Protein AF-A0A959NEP9-F1 (afdb_monomer_lite)

Sequence (77 aa):
MKYYFSSSNGKGHGIHSPFVFEFITNILNDKVKKKEYAIVASLRRQLQQDHSVITVDDFGAGSGITKTNQRSIASIA

pLDDT: mean 79.22, std 16.09, range [39.06, 97.19]

Foldseek 3Di:
DPCPPDPPCLVPPPDPDPVVSCCSVPPVPDPDDDPVVVVVVVVLVVQLVFQDKDQADDPDPDDVPDPGSIDGSNVVD

Secondary structure (DSSP, 8-state):
--SSS--TTTT-TT---HHHHHHIIIIIS-----HHHHHHHHHHHHHHT---EEE----SS--TT-SSSEEEHHHH-

Structure (mmCIF, N/CA/C/O backbone):
data_AF-A0A959NEP9-F1
#
_entry.id   AF-A0A959NEP9-F1
#
loop_
_atom_site.group_PDB
_atom_site.id
_atom_site.type_symbol
_atom_site.label_atom_id
_atom_site.label_alt_id
_atom_site.label_comp_id
_atom_site.label_asym_id
_atom_site.label_entity_id
_atom_site.label_seq_id
_atom_site.pdbx_PDB_ins_code
_atom_site.Cartn_x
_atom_site.Cartn_y
_atom_site.Cartn_z
_atom_site.occupancy
_atom_site.B_iso_or_equiv
_atom_site.auth_seq_id
_atom_site.auth_comp_id
_atom_site.auth_asym_id
_atom_site.auth_atom_id
_atom_site.pdbx_PDB_model_num
ATOM 1 N N . MET A 1 1 ? -6.380 19.061 -23.469 1.00 44.19 1 MET A N 1
ATOM 2 C CA . MET A 1 1 ? -6.516 17.917 -22.536 1.00 44.19 1 MET A CA 1
ATOM 3 C C . MET A 1 1 ? -5.511 16.798 -22.855 1.00 44.19 1 MET A C 1
ATOM 5 O O . MET A 1 1 ? -5.916 15.692 -23.174 1.00 44.19 1 MET A O 1
ATOM 9 N N . LYS A 1 2 ? -4.194 17.061 -22.834 1.00 40.72 2 LYS A N 1
ATOM 10 C CA . LYS A 1 2 ? -3.166 16.040 -23.166 1.00 40.72 2 LYS A CA 1
ATOM 11 C C . LYS A 1 2 ? -2.014 15.965 -22.148 1.00 40.72 2 LYS A C 1
ATOM 13 O O . LYS A 1 2 ? -1.204 15.057 -22.218 1.00 40.72 2 LYS A O 1
ATOM 18 N N . TYR A 1 3 ? -1.992 16.877 -21.172 1.00 39.06 3 TYR A N 1
ATOM 19 C CA . TYR A 1 3 ? -0.940 16.984 -20.152 1.00 39.06 3 TYR A CA 1
ATOM 20 C C . TYR A 1 3 ? -1.237 16.230 -18.847 1.00 39.06 3 TYR A C 1
ATOM 22 O O . TYR A 1 3 ? -0.317 15.987 -18.080 1.00 39.06 3 TYR A O 1
ATOM 30 N N . TYR A 1 4 ? -2.487 15.823 -18.597 1.00 47.06 4 TYR A N 1
ATOM 31 C CA . TYR A 1 4 ? -2.846 15.117 -17.358 1.00 47.06 4 TYR A CA 1
ATOM 32 C C . TYR A 1 4 ? -2.464 13.629 -17.357 1.00 47.06 4 TYR A C 1
ATOM 34 O O . TYR A 1 4 ? -2.354 13.036 -16.292 1.00 47.06 4 TYR A O 1
ATOM 42 N N . PHE A 1 5 ? -2.248 13.026 -18.531 1.00 49.38 5 PHE A N 1
ATOM 43 C CA . PHE A 1 5 ? -2.030 11.577 -18.659 1.00 49.38 5 PHE A CA 1
ATOM 44 C C . PHE A 1 5 ? -0.614 11.189 -19.101 1.00 49.38 5 PHE A C 1
ATOM 46 O O . PHE A 1 5 ? -0.266 10.013 -19.064 1.00 49.38 5 PHE A O 1
ATOM 53 N N . SER A 1 6 ? 0.222 12.153 -19.496 1.00 47.75 6 SER A N 1
ATOM 54 C CA . SER A 1 6 ? 1.631 11.903 -19.802 1.00 47.75 6 SER A CA 1
ATOM 55 C C . SER A 1 6 ? 2.490 13.046 -19.274 1.00 47.75 6 SER A C 1
ATOM 57 O O . SER A 1 6 ? 2.619 14.090 -19.917 1.00 47.75 6 SER A O 1
ATOM 59 N N . SER A 1 7 ? 3.087 12.855 -18.100 1.00 53.34 7 SER A N 1
ATOM 60 C CA . SER A 1 7 ? 4.137 13.749 -17.618 1.00 53.34 7 SER A CA 1
ATOM 61 C C . SER A 1 7 ? 5.337 13.661 -18.564 1.00 53.34 7 SER A C 1
ATOM 63 O O . SER A 1 7 ? 5.840 12.568 -18.828 1.00 53.34 7 SER A O 1
ATOM 65 N N . SER A 1 8 ? 5.836 14.810 -19.034 1.00 56.31 8 SER A N 1
ATOM 66 C CA . SER A 1 8 ? 7.038 14.918 -19.890 1.00 56.31 8 SER A CA 1
ATOM 67 C C . SER A 1 8 ? 8.290 14.265 -19.274 1.00 56.31 8 SER A C 1
ATOM 69 O O . SER A 1 8 ? 9.267 14.001 -19.969 1.00 56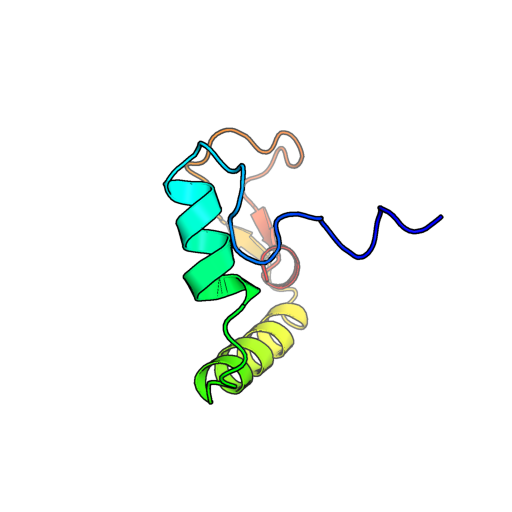.31 8 SER A O 1
ATOM 71 N N . ASN A 1 9 ? 8.242 13.961 -17.974 1.00 58.56 9 ASN A N 1
ATOM 72 C CA . ASN A 1 9 ? 9.362 13.506 -17.159 1.00 58.56 9 ASN A CA 1
ATOM 73 C C . ASN A 1 9 ? 9.229 12.036 -16.737 1.00 58.56 9 ASN A C 1
ATOM 75 O O . ASN A 1 9 ? 9.846 11.625 -15.761 1.00 58.56 9 ASN A O 1
ATOM 79 N N . GLY A 1 10 ? 8.444 11.215 -17.447 1.00 58.00 10 GLY A N 1
ATOM 80 C CA . GLY A 1 10 ? 8.317 9.779 -17.142 1.00 58.00 10 GLY A CA 1
ATOM 81 C C . GLY A 1 10 ? 9.655 9.019 -17.144 1.00 58.00 10 GLY A C 1
ATOM 82 O O . GLY A 1 10 ? 9.768 7.969 -16.531 1.00 58.00 10 GLY A O 1
ATOM 83 N N . LYS A 1 11 ? 10.698 9.577 -17.775 1.00 60.44 11 LYS A N 1
ATOM 84 C CA . LYS A 1 11 ? 12.087 9.081 -17.741 1.00 60.44 11 LYS A CA 1
ATOM 85 C C . LYS A 1 11 ? 12.980 9.804 -16.715 1.00 60.44 11 LYS A C 1
ATOM 87 O O . LYS A 1 11 ? 14.200 9.765 -16.834 1.00 60.44 11 LYS A O 1
ATOM 92 N N . GLY A 1 12 ? 12.400 10.552 -15.779 1.00 61.25 12 GLY A N 1
ATOM 93 C CA . GLY A 1 12 ? 13.126 11.268 -14.727 1.00 61.25 12 GLY A CA 1
ATOM 94 C C . GLY A 1 12 ? 13.778 12.601 -15.135 1.00 61.25 12 GLY A C 1
ATOM 95 O O . GLY A 1 12 ? 14.360 13.281 -14.296 1.00 61.25 12 GLY A O 1
ATOM 96 N N . HIS A 1 13 ? 13.705 13.006 -16.406 1.00 62.72 13 HIS A N 1
ATOM 97 C CA . HIS A 1 13 ? 14.372 14.223 -16.886 1.00 62.72 13 HIS A CA 1
ATOM 98 C C . HIS A 1 13 ? 13.722 15.469 -16.257 1.00 62.72 13 HIS A C 1
ATOM 100 O O . HIS A 1 13 ? 12.504 15.592 -16.279 1.00 62.72 13 HIS A O 1
ATOM 106 N N . GLY A 1 14 ? 14.511 16.374 -15.668 1.00 67.94 14 GLY A N 1
ATOM 107 C CA . GLY A 1 14 ? 14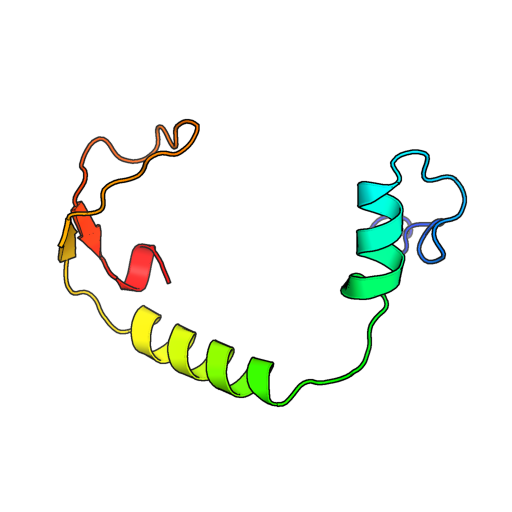.006 17.605 -15.036 1.00 67.94 14 GLY A CA 1
ATOM 108 C C . GLY A 1 14 ? 13.435 17.452 -13.616 1.00 67.94 14 GLY A C 1
ATOM 109 O O . GLY A 1 14 ? 12.844 18.398 -13.100 1.00 67.94 14 GLY A O 1
ATOM 110 N N . ILE A 1 15 ? 13.593 16.291 -12.967 1.00 76.69 15 ILE A N 1
ATOM 111 C CA . ILE A 1 15 ? 13.232 16.095 -11.553 1.00 76.69 15 ILE A CA 1
ATOM 112 C C . ILE A 1 15 ? 14.470 16.309 -10.682 1.00 76.69 15 ILE A C 1
ATOM 114 O O . ILE A 1 15 ? 15.441 15.567 -10.781 1.00 76.69 15 ILE A O 1
ATOM 118 N N . HIS A 1 16 ? 14.421 17.318 -9.812 1.00 79.62 16 HIS A N 1
ATOM 119 C CA . HIS A 1 16 ? 15.547 17.691 -8.947 1.00 79.62 16 HIS A CA 1
ATOM 120 C C . HIS A 1 16 ? 15.523 17.023 -7.568 1.00 79.62 16 HIS A C 1
ATOM 122 O O . HIS A 1 16 ? 16.518 17.083 -6.854 1.00 79.62 16 HIS A O 1
ATOM 128 N N . SER A 1 17 ? 14.410 16.390 -7.181 1.00 85.94 17 SER A N 1
ATOM 129 C CA . SER A 1 17 ? 14.336 15.603 -5.946 1.00 85.94 17 SER A CA 1
ATOM 130 C C . SER A 1 17 ? 14.827 14.178 -6.218 1.00 85.94 17 SER A C 1
ATOM 132 O O . SER A 1 17 ? 14.160 13.463 -6.974 1.00 85.94 17 SER A O 1
ATOM 134 N N . PRO A 1 18 ? 15.935 13.732 -5.594 1.00 85.56 18 PRO A N 1
ATOM 135 C CA . PRO A 1 18 ? 16.431 12.367 -5.763 1.00 85.56 18 PRO A CA 1
ATOM 136 C C . PRO A 1 18 ? 15.388 11.316 -5.369 1.00 85.56 18 PRO A C 1
ATOM 138 O O . PRO A 1 18 ? 15.211 10.337 -6.082 1.00 85.56 18 PRO A O 1
ATOM 141 N N . PHE A 1 19 ? 14.619 11.573 -4.304 1.00 89.56 19 PHE A N 1
ATOM 142 C CA . PHE A 1 19 ? 13.538 10.695 -3.846 1.00 89.56 19 PHE A CA 1
ATOM 143 C C . PHE A 1 19 ? 12.445 10.505 -4.908 1.00 89.56 19 PHE A C 1
ATOM 145 O O . PHE A 1 19 ? 12.036 9.385 -5.204 1.00 89.56 19 PHE A O 1
ATOM 152 N N . VAL A 1 20 ? 11.976 11.601 -5.515 1.00 84.75 20 VAL A N 1
ATOM 153 C CA . VAL A 1 20 ? 10.916 11.538 -6.535 1.00 84.75 20 VAL A CA 1
ATOM 154 C C . VAL A 1 20 ? 11.432 10.892 -7.819 1.00 84.75 20 VAL A C 1
ATOM 156 O O . VAL A 1 20 ? 10.704 10.129 -8.455 1.00 84.75 20 VAL A O 1
ATOM 159 N N . PHE A 1 21 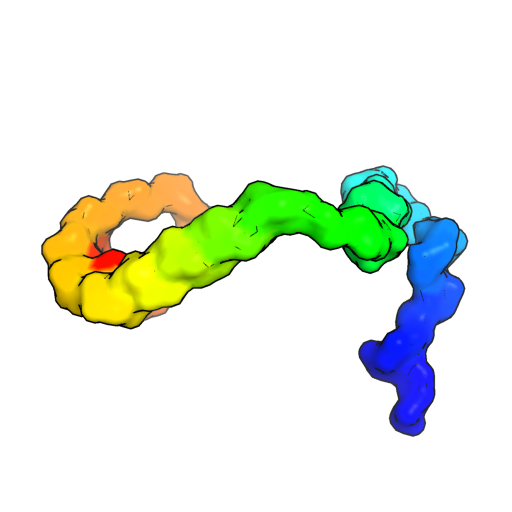? 12.682 11.176 -8.194 1.00 85.50 21 PHE A N 1
ATOM 160 C CA . PHE A 1 21 ? 13.327 10.533 -9.335 1.00 85.50 21 PHE A CA 1
ATOM 161 C C . PHE A 1 21 ? 13.384 9.016 -9.135 1.00 85.50 21 PHE A C 1
ATOM 163 O O . PHE A 1 21 ? 12.892 8.280 -9.987 1.00 85.50 21 PHE A O 1
ATOM 170 N N . GLU A 1 22 ? 13.893 8.563 -7.987 1.00 87.75 22 GLU A N 1
ATOM 171 C CA . GLU A 1 22 ? 14.020 7.143 -7.657 1.00 87.75 22 GLU A CA 1
ATOM 172 C C . GLU A 1 22 ? 12.662 6.431 -7.631 1.00 87.75 22 GLU A C 1
ATOM 174 O O . GLU A 1 22 ? 12.504 5.350 -8.199 1.00 87.75 22 GLU A O 1
ATOM 179 N N . PHE A 1 23 ? 11.643 7.064 -7.045 1.00 86.38 23 PHE A N 1
ATOM 180 C CA . PHE A 1 23 ? 10.280 6.542 -7.057 1.00 86.38 23 PHE A CA 1
ATOM 181 C C . PHE A 1 23 ? 9.752 6.342 -8.487 1.00 86.38 23 PHE A C 1
ATOM 183 O O . PHE A 1 23 ? 9.174 5.300 -8.807 1.00 86.38 23 PHE A O 1
ATOM 190 N N . ILE A 1 24 ? 9.977 7.308 -9.380 1.00 85.25 24 ILE A N 1
ATOM 191 C CA . ILE A 1 24 ? 9.537 7.195 -10.774 1.00 85.25 24 ILE A CA 1
ATOM 192 C C . ILE A 1 24 ? 10.287 6.077 -11.496 1.00 85.25 24 ILE A C 1
ATOM 194 O O . ILE A 1 24 ? 9.659 5.249 -12.158 1.00 85.25 24 ILE A O 1
ATOM 198 N N . THR A 1 25 ? 11.615 6.033 -11.380 1.00 83.94 25 THR A N 1
ATOM 199 C CA . THR A 1 25 ? 12.427 5.069 -12.129 1.00 83.94 25 THR A CA 1
ATOM 200 C C . THR A 1 25 ? 12.236 3.641 -11.648 1.00 83.94 25 THR A C 1
ATOM 202 O O . THR A 1 25 ? 12.161 2.740 -12.480 1.00 83.94 25 THR A O 1
ATOM 205 N N . ASN A 1 26 ? 12.130 3.438 -10.336 1.00 86.56 26 ASN A N 1
ATOM 206 C CA . ASN A 1 26 ? 12.204 2.106 -9.740 1.00 86.56 26 ASN A CA 1
ATOM 207 C C . ASN A 1 26 ? 10.834 1.536 -9.380 1.00 86.56 26 ASN A C 1
ATOM 209 O O . ASN A 1 26 ? 10.708 0.322 -9.264 1.00 86.56 26 ASN A O 1
ATOM 213 N N . ILE A 1 27 ? 9.825 2.388 -9.176 1.00 85.38 27 ILE A N 1
ATOM 214 C CA . ILE A 1 27 ? 8.491 1.954 -8.745 1.00 85.38 27 ILE A CA 1
ATOM 215 C C . ILE A 1 27 ? 7.459 2.202 -9.843 1.00 85.38 27 ILE A C 1
ATOM 217 O O . ILE A 1 27 ? 6.818 1.258 -10.292 1.00 85.38 27 ILE A O 1
ATOM 221 N N . LEU A 1 28 ? 7.301 3.442 -10.322 1.00 84.25 28 LEU A N 1
ATOM 222 C CA . LEU A 1 28 ? 6.255 3.751 -11.312 1.00 84.25 28 LEU A CA 1
ATOM 223 C C . LEU A 1 28 ? 6.530 3.148 -12.694 1.00 84.25 28 LEU A C 1
ATOM 225 O O . LEU A 1 28 ? 5.597 2.745 -13.387 1.00 84.25 28 LEU A O 1
ATOM 229 N N . ASN A 1 29 ? 7.798 3.097 -13.103 1.00 83.75 29 ASN A N 1
ATOM 230 C CA . ASN A 1 29 ? 8.195 2.516 -14.383 1.00 83.75 29 ASN A CA 1
ATOM 231 C C . ASN A 1 29 ? 8.411 0.996 -14.327 1.00 83.75 29 ASN A C 1
ATOM 233 O O . ASN A 1 29 ? 8.575 0.382 -15.387 1.00 83.75 29 ASN A O 1
ATOM 237 N N . ASP A 1 30 ? 8.409 0.385 -13.137 1.00 84.38 30 ASP A N 1
ATOM 238 C CA . ASP A 1 30 ? 8.528 -1.065 -12.995 1.00 84.38 30 ASP A CA 1
ATOM 239 C C . ASP A 1 30 ? 7.249 -1.748 -13.506 1.00 84.38 30 ASP A C 1
ATOM 241 O O . ASP A 1 30 ? 6.139 -1.514 -13.027 1.00 84.38 30 ASP A O 1
ATOM 245 N N . LYS A 1 31 ? 7.403 -2.596 -14.527 1.00 81.38 31 LYS A N 1
ATOM 246 C CA . LYS A 1 31 ? 6.305 -3.356 -15.149 1.00 81.38 31 LYS A CA 1
ATOM 247 C C . LYS A 1 31 ? 6.268 -4.812 -14.690 1.00 81.38 31 LYS A C 1
ATOM 249 O O . LYS A 1 31 ? 5.434 -5.583 -15.174 1.00 81.38 31 LYS A O 1
ATOM 254 N N . VAL A 1 32 ? 7.171 -5.212 -13.797 1.00 88.50 32 VAL A N 1
ATOM 255 C CA . VAL A 1 32 ? 7.255 -6.585 -13.310 1.00 88.50 32 VAL A CA 1
ATOM 256 C C . VAL A 1 32 ? 6.075 -6.865 -12.387 1.00 88.50 32 VAL A C 1
ATOM 258 O O . VAL A 1 32 ? 5.929 -6.296 -11.306 1.00 88.50 32 VAL A O 1
ATOM 261 N N . LYS A 1 33 ? 5.216 -7.800 -12.801 1.00 82.62 33 LYS A N 1
ATOM 262 C CA . LYS A 1 33 ? 4.147 -8.310 -11.941 1.00 82.62 33 LYS A CA 1
ATOM 263 C C . LYS A 1 33 ? 4.736 -9.293 -10.935 1.00 82.62 33 LYS A C 1
ATOM 265 O O . LYS A 1 33 ? 5.092 -10.414 -11.292 1.00 82.62 33 LYS A O 1
ATOM 270 N N . LYS A 1 34 ? 4.808 -8.868 -9.678 1.00 90.12 34 LYS A N 1
ATOM 271 C CA . LYS A 1 34 ? 5.242 -9.686 -8.543 1.00 90.12 34 LYS A CA 1
ATOM 272 C C . LYS A 1 34 ? 4.062 -10.511 -8.018 1.00 90.12 34 LYS A C 1
ATOM 274 O O . LYS A 1 34 ? 2.938 -10.008 -7.941 1.00 90.12 34 LYS A O 1
ATOM 279 N N . LYS A 1 35 ? 4.284 -11.789 -7.692 1.00 90.62 35 LYS A N 1
ATOM 280 C CA . LYS A 1 35 ? 3.225 -12.702 -7.200 1.00 90.62 35 LYS A CA 1
ATOM 281 C C . LYS A 1 35 ? 2.674 -12.234 -5.850 1.00 90.62 35 LYS A C 1
ATOM 283 O O . LYS A 1 35 ? 1.491 -12.381 -5.563 1.00 90.62 35 LYS A O 1
ATOM 288 N N . GLU A 1 36 ? 3.534 -11.597 -5.073 1.00 92.69 36 GLU A N 1
ATOM 289 C CA . GLU A 1 36 ? 3.292 -10.972 -3.783 1.00 92.69 36 GLU A CA 1
ATOM 290 C C . GLU A 1 36 ? 2.155 -9.944 -3.858 1.00 92.69 36 GLU A C 1
ATOM 292 O O . GLU A 1 36 ? 1.351 -9.850 -2.934 1.00 92.69 36 GLU A O 1
ATOM 297 N N . TYR A 1 37 ? 2.005 -9.235 -4.985 1.00 90.88 37 TYR A N 1
ATOM 298 C CA . TYR A 1 37 ? 0.909 -8.280 -5.174 1.00 90.88 37 TYR A CA 1
ATOM 299 C C . TYR A 1 37 ? -0.463 -8.951 -5.147 1.00 90.88 37 TYR A C 1
ATOM 301 O O . TYR A 1 37 ? -1.408 -8.382 -4.607 1.00 90.88 37 TYR A O 1
ATOM 309 N N . ALA A 1 38 ? -0.584 -10.167 -5.688 1.00 92.81 38 ALA A N 1
ATOM 310 C CA . ALA A 1 38 ? -1.839 -10.909 -5.646 1.00 92.81 38 ALA A CA 1
ATOM 311 C C . ALA A 1 38 ? -2.181 -11.354 -4.216 1.00 92.81 38 ALA A C 1
ATOM 313 O O . ALA A 1 38 ? -3.342 -11.281 -3.817 1.00 92.81 38 ALA A O 1
ATOM 314 N N . ILE A 1 39 ? -1.170 -11.750 -3.436 1.00 95.75 39 ILE A N 1
ATOM 315 C CA . ILE A 1 39 ? -1.330 -12.145 -2.030 1.00 95.75 39 ILE A CA 1
ATOM 316 C C . ILE A 1 39 ? -1.808 -10.947 -1.203 1.00 95.75 39 ILE A C 1
ATOM 318 O O . ILE A 1 39 ? -2.833 -11.035 -0.530 1.00 95.75 39 ILE A O 1
ATOM 322 N N . VAL A 1 40 ? -1.125 -9.803 -1.318 1.00 94.75 40 VAL A N 1
ATOM 323 C CA . VAL A 1 40 ? -1.496 -8.565 -0.614 1.00 94.75 40 VAL A CA 1
ATOM 324 C C . VAL A 1 40 ? -2.890 -8.091 -1.029 1.00 94.75 40 VAL A C 1
ATOM 326 O O . VAL A 1 40 ? -3.700 -7.735 -0.177 1.00 94.75 40 VAL A O 1
ATOM 329 N N . ALA A 1 41 ? -3.214 -8.131 -2.325 1.00 93.56 41 ALA A N 1
ATOM 330 C CA . ALA A 1 41 ? -4.536 -7.746 -2.811 1.00 93.56 41 ALA A CA 1
ATOM 331 C C . ALA A 1 41 ? -5.646 -8.670 -2.287 1.00 93.56 41 ALA A C 1
ATOM 333 O O . ALA A 1 41 ? -6.733 -8.191 -1.965 1.00 93.56 41 ALA A O 1
ATOM 334 N N . SER A 1 42 ? -5.389 -9.978 -2.191 1.00 96.12 42 SER A N 1
ATOM 335 C CA . SER A 1 42 ? -6.333 -10.938 -1.612 1.00 96.12 42 SER A CA 1
ATOM 336 C C . SER A 1 42 ? -6.566 -10.658 -0.130 1.00 96.12 42 SER A C 1
ATOM 338 O O . SER A 1 42 ? -7.715 -10.560 0.295 1.00 96.12 42 SER A O 1
ATOM 340 N N . LEU A 1 43 ? -5.489 -10.459 0.634 1.00 96.38 43 LEU A N 1
ATOM 341 C CA . LEU A 1 43 ? -5.573 -10.132 2.055 1.00 96.38 43 LEU A CA 1
ATOM 342 C C . LEU A 1 43 ? -6.345 -8.827 2.280 1.00 96.38 43 LEU A C 1
ATOM 344 O O . LEU A 1 43 ? -7.251 -8.782 3.106 1.00 96.38 43 LEU A O 1
ATOM 348 N N . ARG A 1 44 ? -6.065 -7.785 1.488 1.00 95.75 44 ARG A N 1
ATOM 349 C CA . ARG A 1 44 ? -6.801 -6.516 1.563 1.00 95.75 44 ARG A CA 1
ATOM 350 C C . ARG A 1 44 ? -8.299 -6.715 1.331 1.00 95.75 44 ARG A C 1
ATOM 352 O O . ARG A 1 44 ? -9.095 -6.164 2.078 1.00 95.75 44 ARG A O 1
ATOM 359 N N . ARG A 1 45 ? -8.705 -7.531 0.351 1.00 96.56 45 ARG A N 1
ATOM 360 C CA . ARG A 1 45 ? -10.133 -7.828 0.120 1.00 96.56 45 ARG A CA 1
ATOM 361 C C . ARG A 1 45 ? -10.786 -8.521 1.314 1.00 96.56 45 ARG A C 1
ATOM 363 O O . ARG A 1 45 ? -11.935 -8.222 1.608 1.00 96.56 45 ARG A O 1
ATOM 370 N N . GLN A 1 46 ? -10.070 -9.424 1.985 1.00 97.19 46 GLN A N 1
ATOM 371 C CA . GLN A 1 46 ? -10.569 -10.086 3.193 1.00 97.19 46 GLN A CA 1
ATOM 372 C C . GLN A 1 46 ? -10.747 -9.077 4.333 1.00 97.19 46 GLN A C 1
ATOM 374 O O . GLN A 1 46 ? -11.818 -9.012 4.926 1.00 97.19 46 GLN A O 1
ATOM 379 N N . LEU A 1 47 ? -9.742 -8.234 4.579 1.00 96.31 47 LEU A N 1
ATOM 380 C CA . LEU A 1 47 ? -9.791 -7.212 5.630 1.00 96.31 47 LEU A CA 1
ATOM 381 C C . LEU A 1 47 ? -10.870 -6.147 5.369 1.00 96.31 47 LEU A C 1
ATOM 383 O O . LEU A 1 47 ? -11.491 -5.655 6.302 1.00 96.31 47 LEU A O 1
ATOM 387 N N . GLN A 1 48 ? -11.163 -5.835 4.106 1.00 96.00 48 GLN A N 1
ATOM 388 C CA . GLN A 1 48 ? -12.241 -4.910 3.734 1.00 96.00 48 GLN A CA 1
ATOM 389 C C . GLN A 1 48 ? -13.650 -5.433 4.018 1.00 96.00 48 GLN A C 1
ATOM 391 O O . GLN A 1 48 ? -14.588 -4.640 4.078 1.00 96.00 48 GLN A O 1
ATOM 396 N N . GLN A 1 49 ? -13.808 -6.746 4.176 1.00 96.31 49 GLN A N 1
ATOM 397 C CA . GLN A 1 49 ? -15.075 -7.368 4.563 1.00 96.31 49 GLN A CA 1
ATOM 398 C C . GLN A 1 49 ? -15.201 -7.517 6.085 1.00 96.31 49 GLN A C 1
ATOM 400 O O . GLN A 1 49 ? -16.273 -7.863 6.579 1.00 96.31 49 GLN A O 1
ATOM 405 N N . ASP A 1 50 ? -14.130 -7.248 6.836 1.00 95.62 50 ASP A N 1
ATOM 406 C CA . ASP A 1 50 ? -14.129 -7.334 8.289 1.00 95.62 50 ASP A CA 1
ATOM 407 C C . ASP A 1 50 ? -14.558 -6.000 8.919 1.00 95.62 50 ASP A C 1
ATOM 409 O O . ASP A 1 50 ? -13.825 -5.009 8.946 1.00 95.62 50 ASP A O 1
ATOM 413 N N . HIS A 1 51 ? -15.779 -5.970 9.445 1.00 94.94 51 HIS A N 1
ATOM 414 C CA . HIS A 1 51 ? -16.347 -4.798 10.110 1.00 94.94 51 HIS A CA 1
ATOM 415 C C . HIS A 1 51 ? -16.105 -4.771 11.626 1.00 94.94 51 HIS A C 1
ATOM 417 O O . HIS A 1 51 ? -16.660 -3.909 12.312 1.00 94.94 51 HIS A O 1
ATOM 423 N N . SER A 1 52 ? -15.275 -5.672 12.155 1.00 95.44 52 SER A N 1
ATOM 424 C CA . SER A 1 52 ? -14.909 -5.680 13.571 1.00 95.44 52 SER A CA 1
ATOM 425 C C . SER A 1 52 ? -14.205 -4.380 13.945 1.00 95.44 52 SER A C 1
ATOM 427 O O . SER A 1 52 ? -13.351 -3.882 13.208 1.00 95.44 52 SER A O 1
ATOM 429 N N . VAL A 1 53 ? -14.579 -3.816 15.092 1.00 93.69 53 VAL A N 1
ATOM 430 C CA . VAL A 1 53 ? -14.017 -2.563 15.604 1.00 93.69 53 VAL A CA 1
ATOM 431 C C . V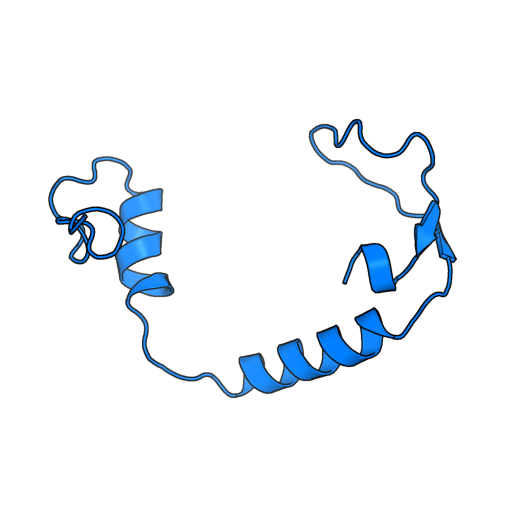AL A 1 53 ? -12.858 -2.879 16.534 1.00 93.69 53 VAL A C 1
ATOM 433 O O . VAL A 1 53 ? -13.010 -3.641 17.486 1.00 93.69 53 VAL A O 1
ATOM 436 N N . ILE A 1 54 ? -11.710 -2.266 16.264 1.00 91.88 54 ILE A N 1
ATOM 437 C CA . ILE A 1 54 ? -10.504 -2.380 17.078 1.00 91.88 54 ILE A CA 1
ATOM 4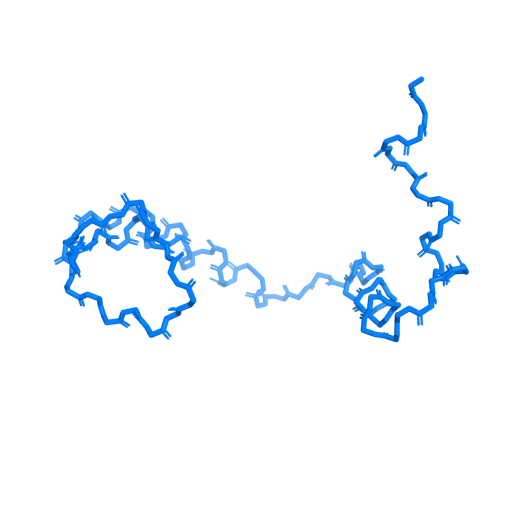38 C C . ILE A 1 54 ? -10.080 -1.005 17.587 1.00 91.88 54 ILE A C 1
ATOM 440 O O . ILE A 1 54 ? -10.343 0.023 16.957 1.00 91.88 54 ILE A O 1
ATOM 444 N N . THR A 1 55 ? -9.413 -0.995 18.737 1.00 90.25 55 THR A N 1
ATOM 445 C CA . THR A 1 55 ? -8.709 0.189 19.228 1.00 90.25 55 THR A CA 1
ATOM 446 C C . THR A 1 55 ? -7.368 0.288 18.504 1.00 90.25 55 THR A C 1
ATOM 448 O O . THR A 1 55 ? -6.610 -0.679 18.476 1.00 90.25 55 THR A O 1
ATOM 451 N N . VAL A 1 56 ? -7.097 1.438 17.897 1.00 85.69 56 VAL A N 1
ATOM 452 C CA . VAL A 1 56 ? -5.902 1.730 17.105 1.00 85.69 56 VAL A CA 1
ATOM 453 C C . VAL A 1 56 ? -5.136 2.865 17.767 1.00 85.69 56 VAL A C 1
ATOM 455 O O . VAL A 1 56 ? -5.678 3.956 17.952 1.00 85.69 56 VAL A O 1
ATOM 458 N N . ASP A 1 57 ? -3.862 2.619 18.054 1.00 83.50 57 ASP A N 1
ATOM 459 C CA . ASP A 1 57 ? -2.923 3.647 18.490 1.00 83.50 57 ASP A CA 1
ATOM 460 C C . ASP A 1 57 ? -2.242 4.259 17.255 1.00 83.50 57 ASP A C 1
ATOM 462 O O . ASP A 1 57 ? -1.348 3.665 16.651 1.00 83.50 57 ASP A O 1
ATOM 466 N N . ASP A 1 58 ? -2.715 5.435 16.834 1.00 75.69 58 ASP A N 1
ATOM 467 C CA . ASP A 1 58 ? -2.158 6.190 15.706 1.00 75.69 58 ASP A CA 1
ATOM 468 C C . ASP A 1 58 ? -1.117 7.201 16.215 1.00 75.69 58 ASP A C 1
ATOM 470 O O . ASP A 1 58 ? -1.457 8.206 16.839 1.00 75.69 58 ASP A O 1
ATOM 474 N N . PHE A 1 59 ? 0.162 6.931 15.946 1.00 75.31 59 PHE A N 1
ATOM 475 C CA . PHE A 1 59 ? 1.288 7.797 16.322 1.00 75.31 59 PHE A CA 1
ATOM 476 C C . PHE A 1 59 ? 1.615 8.872 15.260 1.00 75.31 59 PHE A C 1
ATOM 478 O O . PHE A 1 59 ? 2.675 9.497 15.317 1.00 75.31 59 PHE A O 1
ATOM 485 N N . GLY A 1 60 ? 0.755 9.060 14.252 1.00 69.25 60 GLY A N 1
ATOM 486 C CA . GLY A 1 60 ? 1.010 9.918 13.094 1.00 69.25 60 GLY A CA 1
ATOM 487 C C . GLY A 1 60 ? 0.825 11.429 13.308 1.00 69.25 60 GLY A C 1
ATOM 488 O O . GLY A 1 60 ? 0.368 11.910 14.342 1.00 69.25 60 GLY A O 1
ATOM 489 N N . ALA A 1 61 ? 1.127 12.200 12.254 1.00 63.19 61 ALA A N 1
ATOM 490 C CA . ALA A 1 61 ? 1.085 13.671 12.195 1.00 63.19 61 ALA A CA 1
ATOM 491 C C . ALA A 1 61 ? -0.337 14.290 12.116 1.00 63.19 61 ALA A C 1
ATOM 493 O O . ALA A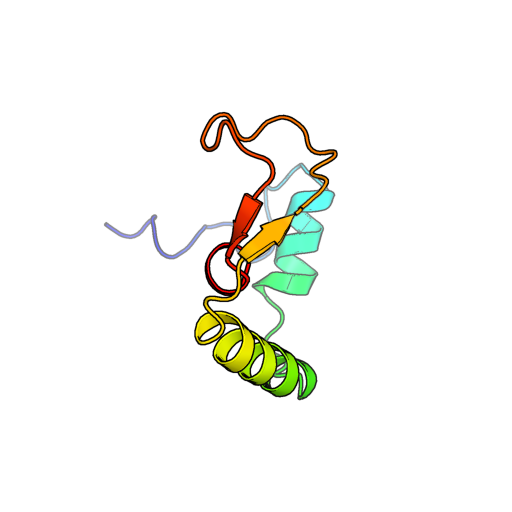 1 61 ? -0.508 15.401 11.616 1.00 63.19 61 ALA A O 1
ATOM 494 N N . GLY A 1 62 ? -1.350 13.580 12.623 1.00 54.66 62 GLY A N 1
ATOM 495 C CA . GLY A 1 62 ? -2.721 14.065 12.779 1.00 54.66 62 GLY A CA 1
ATOM 496 C C . GLY A 1 62 ? -3.628 13.848 11.566 1.00 54.66 62 GLY A C 1
ATOM 497 O O . GLY A 1 62 ? -3.684 14.672 10.656 1.00 54.66 62 GLY A O 1
ATOM 498 N N . SER A 1 63 ? -4.460 12.799 11.610 1.00 60.03 63 SER A N 1
ATOM 499 C CA . SER A 1 63 ? -5.729 12.807 10.874 1.00 60.03 63 SER A CA 1
ATOM 500 C C . SER A 1 63 ? -6.820 13.381 11.788 1.00 60.03 63 SER A C 1
ATOM 502 O O . SER A 1 63 ? -7.345 12.716 12.675 1.00 60.03 63 SER A O 1
ATOM 504 N N . GLY A 1 64 ? -7.193 14.648 11.587 1.00 58.69 64 GLY A N 1
ATOM 505 C CA . GLY A 1 64 ? -8.277 15.311 12.339 1.00 58.69 64 GLY A CA 1
ATOM 506 C C . GLY A 1 64 ? -9.688 14.775 12.038 1.00 58.69 64 GLY A C 1
ATOM 507 O O . GLY A 1 64 ? -10.679 15.419 12.368 1.00 58.69 64 GLY A O 1
ATOM 508 N N . ILE A 1 65 ? -9.790 13.625 11.365 1.00 59.72 65 ILE A N 1
ATOM 509 C CA . ILE A 1 65 ? -11.026 13.088 10.784 1.00 59.72 65 ILE A CA 1
ATOM 510 C C . ILE A 1 65 ? -11.781 12.209 11.794 1.00 59.72 65 ILE A C 1
ATOM 512 O O . ILE A 1 65 ? -12.973 11.956 11.631 1.00 59.72 65 ILE A O 1
ATOM 516 N N . THR A 1 66 ? -11.141 11.738 12.869 1.00 57.91 66 THR A N 1
ATOM 517 C CA . THR A 1 66 ? -11.800 10.835 13.825 1.00 57.91 66 THR A CA 1
ATOM 518 C C . THR A 1 66 ? -11.355 11.141 15.248 1.00 57.91 66 THR A C 1
ATOM 520 O O . THR A 1 66 ? -10.186 11.017 15.580 1.00 57.91 66 THR A O 1
ATOM 523 N N . LYS A 1 67 ? -12.307 11.547 16.096 1.00 63.38 67 LYS A N 1
ATOM 524 C CA . LYS A 1 67 ? -12.076 11.903 17.511 1.00 63.38 67 LYS A CA 1
ATOM 525 C C . LYS A 1 67 ? -11.889 10.687 18.429 1.00 63.38 67 LYS A C 1
ATOM 527 O O . LYS A 1 67 ? -11.770 10.853 19.636 1.00 63.38 67 LYS A O 1
ATOM 532 N N . THR A 1 68 ? -11.953 9.478 17.878 1.00 73.75 68 THR A N 1
ATOM 533 C CA . THR A 1 68 ? -11.972 8.221 18.629 1.00 73.75 68 THR A CA 1
ATOM 534 C C . THR A 1 68 ? -10.880 7.303 18.101 1.00 73.75 68 THR A C 1
ATOM 536 O O . THR A 1 68 ? -10.706 7.194 16.886 1.00 73.75 68 THR A O 1
ATOM 539 N N . ASN A 1 69 ? -10.216 6.596 19.014 1.00 80.56 69 ASN A N 1
ATOM 540 C CA . ASN A 1 69 ? -9.205 5.589 18.693 1.00 80.56 69 ASN A CA 1
ATOM 541 C C . ASN A 1 69 ? -9.837 4.262 18.241 1.00 80.56 69 ASN A C 1
ATOM 543 O O . ASN A 1 69 ? -9.132 3.281 18.065 1.00 80.56 69 ASN A O 1
ATOM 547 N N . GLN A 1 70 ? -11.159 4.194 18.068 1.00 87.00 70 GLN A N 1
ATOM 548 C CA . GLN A 1 70 ? -11.847 3.015 17.557 1.00 87.00 70 GLN A CA 1
ATOM 549 C C . GLN A 1 70 ? -12.058 3.129 16.050 1.00 87.00 70 GLN A C 1
ATOM 551 O O . GLN A 1 70 ? -12.614 4.116 15.557 1.00 87.00 70 GLN A O 1
ATOM 556 N N . ARG A 1 71 ? -11.634 2.102 15.317 1.00 87.75 71 ARG A N 1
ATOM 557 C CA . ARG A 1 71 ? -11.801 2.001 13.865 1.00 87.75 71 ARG A CA 1
ATOM 558 C C . ARG A 1 71 ? -12.175 0.577 13.482 1.00 87.75 71 ARG A C 1
ATOM 560 O O . ARG A 1 71 ? -11.718 -0.374 14.109 1.00 87.75 71 ARG A O 1
ATOM 567 N N . SER A 1 72 ? -13.011 0.422 12.458 1.00 91.75 72 SER A N 1
ATOM 568 C CA . SER A 1 72 ? -13.263 -0.906 11.898 1.00 91.75 72 SER A CA 1
ATOM 569 C C . SER A 1 72 ? -12.065 -1.362 11.074 1.00 91.75 72 SER A C 1
ATOM 571 O O . SER A 1 72 ? -11.424 -0.532 10.423 1.00 91.75 72 SER A O 1
ATOM 573 N N . ILE A 1 73 ? -11.787 -2.664 11.054 1.00 91.38 73 ILE A N 1
ATOM 574 C CA . ILE A 1 73 ? -10.706 -3.238 10.238 1.00 91.38 73 ILE A CA 1
ATOM 575 C C . ILE A 1 73 ? -10.869 -2.821 8.767 1.00 91.38 73 ILE A C 1
ATOM 577 O O . ILE A 1 73 ? -9.929 -2.300 8.167 1.00 91.38 73 ILE A O 1
ATOM 581 N N . ALA A 1 74 ? -12.087 -2.891 8.229 1.00 93.12 74 ALA A N 1
ATOM 582 C CA . ALA A 1 74 ? -12.406 -2.446 6.875 1.00 93.12 74 ALA A CA 1
ATOM 583 C C . ALA A 1 74 ? -12.121 -0.958 6.600 1.00 93.12 74 ALA A C 1
ATOM 585 O O . ALA A 1 74 ? -11.818 -0.602 5.465 1.00 93.12 74 ALA A O 1
ATOM 586 N N . SER A 1 75 ? -12.212 -0.077 7.605 1.00 89.19 75 SER A N 1
ATOM 587 C CA . SER A 1 75 ? -11.907 1.356 7.434 1.00 89.19 75 SER A CA 1
ATOM 588 C C . SER A 1 75 ? -10.407 1.659 7.344 1.00 89.19 75 SER A C 1
ATOM 590 O O . SER A 1 75 ? -10.030 2.741 6.898 1.00 89.19 75 SER A O 1
ATOM 592 N N . ILE A 1 76 ? -9.564 0.712 7.769 1.00 86.75 76 ILE A N 1
ATOM 593 C CA . ILE A 1 76 ? -8.098 0.808 7.756 1.00 86.75 76 ILE A CA 1
ATOM 594 C C . ILE A 1 76 ? -7.514 0.068 6.536 1.00 86.75 76 ILE A C 1
ATOM 596 O O . ILE A 1 76 ? -6.410 0.385 6.095 1.00 86.75 76 ILE A O 1
ATOM 600 N N . ALA A 1 77 ? -8.251 -0.911 5.999 1.00 83.38 77 ALA A N 1
ATOM 601 C CA . ALA A 1 77 ? -7.801 -1.861 4.981 1.00 83.38 77 ALA A CA 1
ATOM 602 C C . ALA A 1 77 ? -7.814 -1.348 3.535 1.00 83.38 77 ALA A C 1
ATOM 604 O O . ALA A 1 77 ? -6.789 -1.586 2.857 1.00 83.38 77 ALA A O 1
#

Radius of gyration: 18.44 Å; chains: 1; bounding box: 33×31×42 Å